Protein AF-A0A0S3PT78-F1 (afdb_monomer)

Nearest PDB structures (foldseek):
  7kvb-assembly1_A  TM=8.340E-01  e=1.133E+00  Murray Valley encephalitis virus
  7lcg-assembly1_A  TM=7.588E-01  e=1.946E+00  Usutu virus
  6zqv-assembly1_A  TM=8.270E-01  e=2.474E+00  Spondweni virus
  8jn1-assembly1_A  TM=7.987E-01  e=3.548E+00  dengue v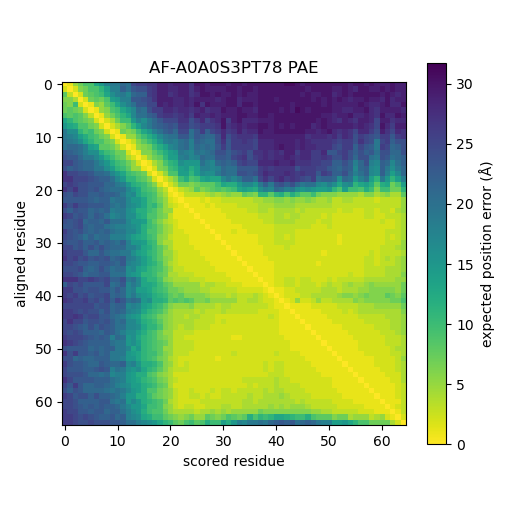irus type 3
  8jn4-assembly1_C  TM=7.932E-01  e=5.088E+00  dengue virus type 3

Mean predicted aligned error: 12.03 Å

Secondary structure (DSSP, 8-state):
----------------------HHHHHHHHHHHHHHHHT---HHHHHHHHHHHHHHHHHHHHHH-

Sequence (65 aa):
MISDDNDKGNVVRFPTPAGKMTAEECRQKARDLMLQADGTESVLEKARLLREAASWLEKAKALEG

Organism: NCBI:txid1333996

Foldseek 3Di:
DDDDPPPPPPPPPPPPPPDPCALVNLQVQLVVLQVVLVVDPDPVSSVVSNVSSVVSNVVSVVRVD

Structure (mmCIF, N/CA/C/O backbone):
data_AF-A0A0S3PT78-F1
#
_entry.id   AF-A0A0S3PT78-F1
#
loop_
_atom_site.group_PDB
_atom_site.id
_atom_site.type_symbol
_atom_site.label_atom_id
_atom_site.label_alt_id
_atom_site.label_comp_id
_atom_site.label_asym_id
_atom_site.label_entity_id
_atom_site.label_seq_id
_atom_site.pdbx_PDB_ins_code
_atom_site.Cartn_x
_atom_site.Cartn_y
_atom_site.Cartn_z
_atom_site.occupancy
_atom_site.B_iso_or_equiv
_atom_site.auth_seq_id
_atom_site.auth_comp_id
_atom_site.auth_asym_id
_atom_site.auth_atom_id
_atom_site.pdbx_PDB_model_num
ATOM 1 N N . MET A 1 1 ? 2.840 52.874 29.511 1.00 48.03 1 MET A N 1
ATOM 2 C CA . MET A 1 1 ? 2.349 51.998 28.428 1.00 48.03 1 MET A CA 1
ATOM 3 C C . MET A 1 1 ? 2.416 50.572 28.935 1.00 48.03 1 MET A C 1
ATOM 5 O O . MET A 1 1 ? 3.379 50.229 29.605 1.00 48.03 1 MET A O 1
ATOM 9 N N . ILE A 1 2 ? 1.326 49.843 28.733 1.00 45.78 2 ILE A N 1
ATOM 10 C CA . ILE A 1 2 ? 1.016 48.516 29.271 1.00 45.78 2 ILE A CA 1
ATOM 11 C C . ILE A 1 2 ? 1.560 47.429 28.329 1.00 45.78 2 ILE A C 1
ATOM 13 O O . ILE A 1 2 ? 1.492 47.609 27.118 1.00 45.78 2 ILE A O 1
ATOM 17 N N . SER A 1 3 ? 2.045 46.350 28.952 1.00 46.41 3 SER A N 1
ATOM 18 C CA . SER A 1 3 ? 2.216 44.957 28.500 1.00 46.41 3 SER A CA 1
ATOM 19 C C . SER A 1 3 ? 3.008 44.632 27.230 1.00 46.41 3 SER A C 1
ATOM 21 O O . SER A 1 3 ? 2.568 44.900 26.121 1.00 46.41 3 SER A O 1
ATOM 23 N N . ASP A 1 4 ? 4.079 43.854 27.413 1.00 47.97 4 ASP A N 1
ATOM 24 C CA . ASP A 1 4 ? 4.347 42.705 26.542 1.00 47.97 4 ASP A CA 1
ATOM 25 C C . ASP A 1 4 ? 4.521 41.470 27.437 1.00 47.97 4 ASP A C 1
ATOM 27 O O . ASP A 1 4 ? 5.567 41.224 28.039 1.00 47.97 4 ASP A O 1
ATOM 31 N N . ASP A 1 5 ? 3.400 40.775 27.602 1.00 54.25 5 ASP A N 1
ATOM 32 C CA . ASP A 1 5 ? 3.259 39.450 28.189 1.00 54.25 5 ASP A CA 1
ATOM 33 C C . ASP A 1 5 ? 4.013 38.450 27.299 1.00 54.25 5 ASP A C 1
ATOM 35 O O . ASP A 1 5 ? 3.456 37.850 26.381 1.00 54.25 5 ASP A O 1
ATOM 39 N N . ASN A 1 6 ? 5.309 38.260 27.545 1.00 51.19 6 ASN A N 1
ATOM 40 C CA . ASN A 1 6 ? 6.010 37.083 27.045 1.00 51.19 6 ASN A CA 1
ATOM 41 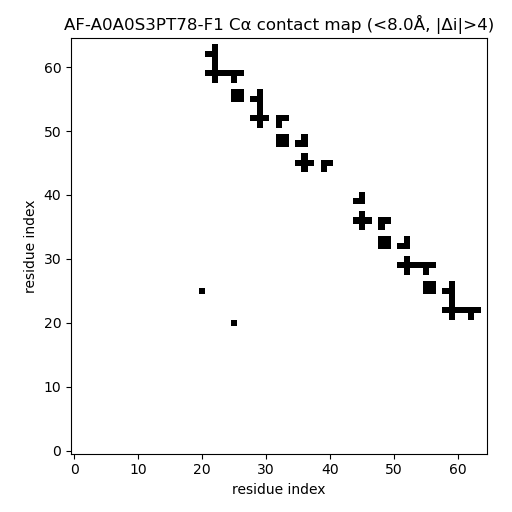C C . ASN A 1 6 ? 5.739 35.925 28.014 1.00 51.19 6 ASN A C 1
ATOM 43 O O . ASN A 1 6 ? 6.599 35.518 28.800 1.00 51.19 6 ASN A O 1
ATOM 47 N N . ASP A 1 7 ? 4.501 35.423 27.954 1.00 46.31 7 ASP A N 1
ATOM 48 C CA . ASP A 1 7 ? 4.093 34.128 28.486 1.00 46.31 7 ASP A CA 1
ATOM 49 C C . ASP A 1 7 ? 4.950 33.057 27.799 1.00 46.31 7 ASP A C 1
ATOM 51 O O . ASP A 1 7 ? 4.614 32.477 26.766 1.00 46.31 7 ASP A O 1
ATOM 55 N N . LYS A 1 8 ? 6.131 32.802 28.367 1.00 51.34 8 LYS A N 1
ATOM 56 C CA . LYS A 1 8 ? 6.848 31.550 28.154 1.00 51.34 8 LYS A CA 1
ATOM 57 C C . LYS A 1 8 ? 6.106 30.479 28.937 1.00 51.34 8 LYS A C 1
ATOM 59 O O . LYS A 1 8 ? 6.631 29.933 29.909 1.00 51.34 8 LYS A O 1
ATOM 64 N N . GLY A 1 9 ? 4.889 30.179 28.491 1.00 48.19 9 GLY A N 1
ATOM 65 C CA . GLY A 1 9 ? 4.213 28.936 28.774 1.00 48.19 9 GLY A CA 1
ATOM 66 C C . GLY A 1 9 ? 5.143 27.818 28.333 1.00 48.19 9 GLY A C 1
ATOM 67 O O . GLY A 1 9 ? 5.201 27.444 27.162 1.00 48.19 9 GLY A O 1
ATOM 68 N N . ASN A 1 10 ? 5.938 27.315 29.274 1.00 51.72 10 ASN A N 1
ATOM 69 C CA . ASN A 1 10 ? 6.650 26.060 29.155 1.00 51.72 10 ASN A CA 1
ATOM 70 C C . ASN A 1 10 ? 5.572 24.979 29.104 1.00 51.72 10 ASN A C 1
ATOM 72 O O . ASN A 1 10 ? 5.234 24.366 30.116 1.00 51.72 10 ASN A O 1
ATOM 76 N N . VAL A 1 11 ? 4.957 24.820 27.930 1.00 54.53 11 VAL A N 1
ATOM 77 C CA . VAL A 1 11 ? 4.049 23.723 27.650 1.00 54.53 11 VAL A CA 1
ATOM 78 C C . VAL A 1 11 ? 4.922 22.491 27.751 1.00 54.53 11 VAL A C 1
ATOM 80 O O . VAL A 1 11 ? 5.668 22.160 26.828 1.00 54.53 11 VAL A O 1
ATOM 83 N N . VAL A 1 12 ? 4.868 21.845 28.912 1.00 51.66 12 VAL A N 1
ATOM 84 C CA . VAL A 1 12 ? 5.355 20.491 29.114 1.00 51.66 12 VAL A CA 1
ATOM 85 C C . VAL A 1 12 ? 4.571 19.650 28.113 1.00 51.66 12 VAL A C 1
ATOM 87 O O . VAL A 1 12 ? 3.457 19.208 28.381 1.00 51.66 12 VAL A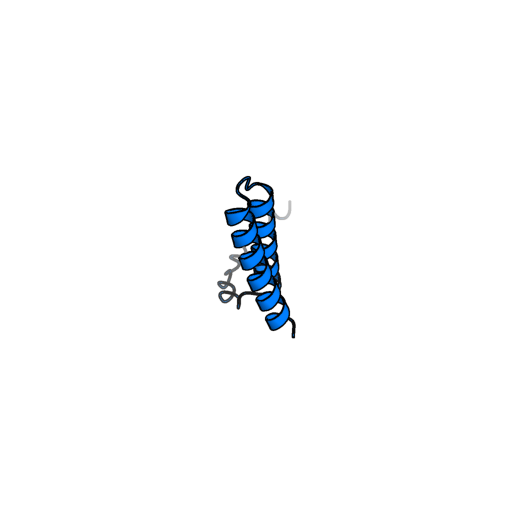 O 1
ATOM 90 N N . ARG A 1 13 ? 5.104 19.521 26.892 1.00 50.66 13 ARG A N 1
ATOM 91 C CA . ARG A 1 13 ? 4.624 18.573 25.896 1.00 50.66 13 ARG A CA 1
ATOM 92 C C . ARG A 1 13 ? 4.894 17.213 26.509 1.00 50.66 13 ARG A C 1
ATOM 94 O O . ARG A 1 13 ? 5.991 16.676 26.385 1.00 50.66 13 ARG A O 1
ATOM 101 N N . PHE A 1 14 ? 3.903 16.691 27.224 1.00 53.84 14 PHE A N 1
ATOM 102 C CA . PHE A 1 14 ? 3.842 15.275 27.534 1.00 53.84 14 PHE A CA 1
ATOM 103 C C . PHE A 1 14 ? 4.104 14.540 26.216 1.00 53.84 14 PHE A C 1
ATOM 105 O O . PHE A 1 14 ? 3.443 14.877 25.225 1.00 53.84 14 PHE A O 1
ATOM 112 N N . PRO A 1 15 ? 5.084 13.618 26.144 1.00 50.19 15 PRO A N 1
ATOM 113 C CA . PRO A 1 15 ? 5.261 12.822 24.946 1.00 50.19 15 PRO A CA 1
ATOM 114 C C . PRO A 1 15 ? 3.925 12.129 24.720 1.00 50.19 15 PRO A C 1
ATOM 116 O O . PRO A 1 15 ? 3.478 11.351 25.565 1.00 50.19 15 PRO A O 1
ATOM 119 N N . THR A 1 16 ? 3.235 12.504 23.641 1.00 57.22 16 THR A N 1
ATOM 120 C CA . THR A 1 16 ? 1.993 11.858 23.235 1.00 57.22 16 THR A CA 1
ATOM 121 C C . THR A 1 16 ? 2.290 10.365 23.265 1.00 57.22 16 THR A C 1
ATOM 123 O O . THR A 1 16 ? 3.298 9.971 22.666 1.00 57.22 16 THR A O 1
ATOM 126 N N . PRO A 1 17 ? 1.540 9.559 24.043 1.00 52.81 17 PRO A N 1
ATOM 127 C CA . PRO A 1 17 ? 1.852 8.146 24.205 1.00 52.81 17 PRO A CA 1
ATOM 128 C C . PRO A 1 17 ? 2.004 7.593 22.803 1.00 52.81 17 PRO A C 1
ATOM 130 O O . PRO A 1 17 ? 1.093 7.824 22.012 1.00 52.81 17 PRO A O 1
ATOM 133 N N . ALA A 1 18 ? 3.171 7.007 22.499 1.00 53.66 18 ALA A N 1
ATOM 134 C CA . ALA A 1 18 ? 3.531 6.507 21.176 1.00 53.66 18 ALA A CA 1
ATOM 135 C C . ALA A 1 18 ? 2.299 5.816 20.593 1.00 53.66 18 ALA A C 1
ATOM 137 O O . ALA A 1 18 ? 1.893 4.752 21.070 1.00 53.66 18 ALA A O 1
ATOM 138 N N . GLY A 1 19 ? 1.609 6.556 19.720 1.00 51.28 19 GLY A N 1
ATOM 139 C CA . GLY A 1 19 ? 0.199 6.322 19.463 1.00 51.28 19 GLY A CA 1
ATOM 140 C C . GLY A 1 19 ? 0.087 4.936 18.887 1.00 51.28 19 GLY A C 1
ATOM 141 O O . GLY A 1 19 ? 0.861 4.586 17.998 1.00 51.28 19 GLY A O 1
ATOM 142 N N . LYS A 1 20 ? -0.823 4.120 19.425 1.00 60.12 20 LYS A N 1
ATOM 143 C CA . LYS A 1 20 ? -1.215 2.876 18.765 1.00 60.12 20 LYS A CA 1
ATOM 144 C C . LYS A 1 20 ? -1.381 3.205 17.290 1.00 60.12 20 LYS A C 1
ATOM 146 O O . LYS A 1 20 ? -2.191 4.076 16.984 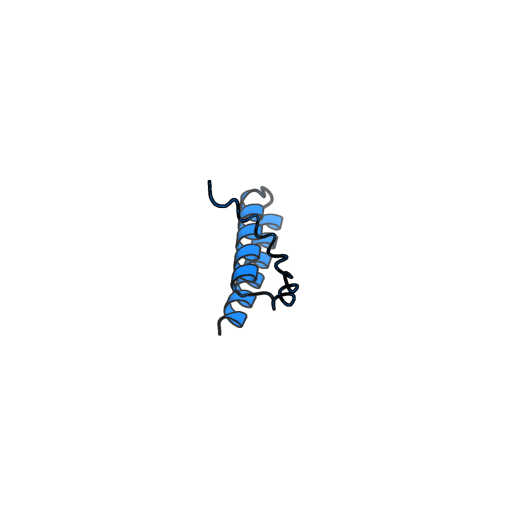1.00 60.12 20 LYS A O 1
ATOM 151 N N . MET A 1 21 ? -0.563 2.573 16.449 1.00 67.06 21 MET A N 1
ATOM 152 C CA . MET A 1 21 ? -0.501 2.862 15.023 1.00 67.06 21 MET A CA 1
ATOM 153 C C . MET A 1 21 ? -1.926 2.972 14.491 1.00 67.06 21 MET A C 1
ATOM 155 O O . MET A 1 21 ? -2.689 2.010 14.570 1.00 67.06 21 MET A O 1
ATOM 159 N N . THR A 1 22 ? -2.312 4.180 14.094 1.00 82.50 22 THR A N 1
ATOM 160 C CA . THR A 1 22 ? -3.719 4.489 13.828 1.00 82.50 22 THR A CA 1
ATOM 161 C C . THR A 1 22 ? -4.119 3.979 12.448 1.00 82.50 22 THR A C 1
ATOM 163 O O . THR A 1 22 ? -3.273 3.764 11.573 1.00 82.50 22 THR A O 1
ATOM 166 N N . ALA A 1 23 ? -5.423 3.807 12.214 1.00 84.19 23 ALA A N 1
ATOM 167 C CA . ALA A 1 23 ? -5.924 3.513 10.874 1.00 84.19 23 ALA A CA 1
ATOM 168 C C . ALA A 1 23 ? -5.441 4.555 9.847 1.00 84.19 23 ALA A C 1
ATOM 170 O O . ALA A 1 23 ? -5.099 4.207 8.719 1.00 84.19 23 ALA A O 1
ATOM 171 N N . GLU A 1 24 ? -5.327 5.818 10.267 1.00 85.06 24 GLU A N 1
ATOM 172 C CA . GLU A 1 24 ? -4.769 6.913 9.474 1.00 85.06 24 GLU A CA 1
ATOM 173 C C . GLU A 1 24 ? -3.317 6.654 9.053 1.00 85.06 24 GLU A C 1
ATOM 175 O O . GLU A 1 24 ? -2.994 6.751 7.871 1.00 85.06 24 GLU A O 1
ATOM 180 N N . GLU A 1 25 ? -2.447 6.254 9.981 1.00 87.75 25 GLU A N 1
ATOM 181 C CA . GLU A 1 25 ? -1.044 5.944 9.680 1.00 87.75 25 GLU A CA 1
ATOM 182 C C . GLU A 1 25 ? -0.897 4.721 8.770 1.00 87.75 25 GLU A C 1
ATOM 184 O O . GLU A 1 25 ? -0.049 4.704 7.875 1.00 87.75 25 GLU A O 1
ATOM 189 N N . CYS A 1 26 ? -1.744 3.707 8.958 1.00 89.19 26 CYS A N 1
ATOM 190 C CA . CYS A 1 26 ? -1.810 2.556 8.062 1.00 89.19 26 CYS A CA 1
ATOM 191 C C . CYS A 1 26 ? -2.224 2.980 6.641 1.00 89.19 26 CYS A C 1
ATOM 193 O O . CYS A 1 26 ? -1.580 2.583 5.668 1.00 89.19 26 CYS A O 1
ATOM 195 N N . ARG A 1 27 ? -3.239 3.847 6.501 1.00 88.56 27 ARG A N 1
ATOM 196 C CA . ARG A 1 27 ? -3.631 4.417 5.200 1.00 88.56 27 ARG A CA 1
ATOM 197 C C . ARG A 1 27 ? -2.521 5.268 4.593 1.00 88.56 27 ARG A C 1
ATOM 199 O O . ARG A 1 27 ? -2.302 5.191 3.386 1.00 88.56 27 ARG A O 1
ATOM 206 N N . GLN A 1 28 ? -1.818 6.054 5.403 1.00 91.38 28 GLN A N 1
ATOM 207 C CA . GLN A 1 28 ? -0.724 6.895 4.932 1.00 91.38 28 GLN A CA 1
ATOM 208 C C . GLN A 1 28 ? 0.431 6.047 4.386 1.00 91.38 28 GLN A C 1
ATOM 210 O O . GLN A 1 28 ? 0.904 6.317 3.285 1.00 91.38 28 GLN A O 1
ATOM 215 N N . LYS A 1 29 ? 0.821 4.971 5.085 1.00 91.62 29 LYS A N 1
ATOM 216 C CA . LYS A 1 29 ? 1.829 4.017 4.586 1.00 91.62 29 LYS A CA 1
ATOM 217 C C . LYS A 1 29 ? 1.389 3.316 3.306 1.00 91.62 29 LYS A C 1
ATOM 219 O O . LYS A 1 29 ? 2.191 3.171 2.391 1.00 91.62 29 LYS A O 1
ATOM 224 N N . ALA A 1 30 ? 0.122 2.915 3.214 1.00 93.00 30 ALA A N 1
ATOM 225 C CA . ALA A 1 30 ? -0.404 2.323 1.989 1.00 93.00 30 ALA A CA 1
ATOM 226 C C . ALA A 1 30 ? -0.320 3.287 0.796 1.00 93.00 30 ALA A C 1
ATOM 228 O O . ALA A 1 30 ? 0.095 2.883 -0.287 1.00 93.00 30 ALA A O 1
ATOM 229 N N . ARG A 1 31 ? -0.674 4.565 0.991 1.00 93.44 31 ARG A N 1
ATOM 230 C CA . ARG A 1 31 ? -0.571 5.589 -0.061 1.00 93.44 31 ARG A CA 1
ATOM 231 C C . ARG A 1 31 ? 0.870 5.830 -0.490 1.00 93.44 31 ARG A C 1
ATOM 233 O O . ARG A 1 31 ? 1.118 5.935 -1.684 1.00 93.44 31 ARG A O 1
ATOM 240 N N . ASP A 1 32 ? 1.796 5.893 0.462 1.00 94.31 32 ASP A N 1
ATOM 241 C CA . ASP A 1 32 ? 3.220 6.079 0.173 1.00 94.31 32 ASP A CA 1
ATOM 242 C C . ASP A 1 32 ? 3.767 4.930 -0.689 1.00 94.31 32 ASP A C 1
ATOM 244 O O . ASP A 1 32 ? 4.368 5.160 -1.735 1.00 94.31 32 ASP A O 1
ATOM 248 N N . LEU A 1 33 ? 3.426 3.687 -0.337 1.00 94.38 33 LEU A N 1
ATOM 249 C CA . LEU A 1 33 ? 3.778 2.502 -1.122 1.00 94.38 33 LEU A CA 1
ATOM 250 C C . LEU A 1 33 ? 3.131 2.491 -2.512 1.00 94.38 33 LEU A C 1
ATOM 252 O O . LEU A 1 33 ? 3.768 2.064 -3.470 1.00 94.38 33 LEU A O 1
ATOM 256 N N . MET A 1 34 ? 1.893 2.973 -2.655 1.00 92.44 34 MET A N 1
ATOM 257 C CA . MET A 1 34 ? 1.251 3.126 -3.968 1.00 92.44 34 MET A CA 1
ATOM 258 C C . MET A 1 34 ? 1.951 4.181 -4.831 1.00 92.44 34 MET A C 1
ATOM 260 O O . MET A 1 34 ? 2.114 3.964 -6.028 1.00 92.44 34 MET A O 1
ATOM 264 N N . LEU A 1 35 ? 2.399 5.287 -4.232 1.00 95.50 35 LEU A N 1
ATOM 265 C CA . LEU A 1 35 ? 3.188 6.320 -4.909 1.00 95.50 35 LEU A CA 1
ATOM 266 C C . LEU A 1 35 ? 4.549 5.781 -5.362 1.00 95.50 35 LEU A C 1
ATOM 268 O O . LEU A 1 35 ? 4.946 5.991 -6.506 1.00 95.50 35 LEU A O 1
ATOM 272 N N . GLN A 1 36 ? 5.234 5.028 -4.498 1.00 93.38 36 GLN A N 1
ATOM 273 C CA . GLN A 1 36 ? 6.476 4.344 -4.861 1.00 93.38 36 GLN A CA 1
ATOM 274 C C . GLN A 1 36 ? 6.246 3.333 -5.990 1.00 93.38 36 GLN A C 1
ATOM 276 O O . GLN A 1 36 ? 7.031 3.263 -6.935 1.00 93.38 36 GLN A O 1
ATOM 281 N N . ALA A 1 37 ? 5.145 2.580 -5.933 1.00 93.75 37 ALA A N 1
ATOM 282 C CA . ALA A 1 37 ? 4.770 1.632 -6.974 1.00 93.75 37 ALA A CA 1
ATOM 283 C C . ALA A 1 37 ? 4.487 2.329 -8.314 1.00 93.75 37 ALA A C 1
ATOM 285 O O . ALA A 1 37 ? 4.764 1.764 -9.370 1.00 93.75 37 ALA A O 1
ATOM 286 N N . ASP A 1 38 ? 3.939 3.543 -8.289 1.00 92.06 38 ASP A N 1
ATOM 287 C CA . ASP A 1 38 ? 3.686 4.325 -9.495 1.00 92.06 38 ASP A CA 1
ATOM 288 C C . ASP A 1 38 ? 4.982 4.767 -10.181 1.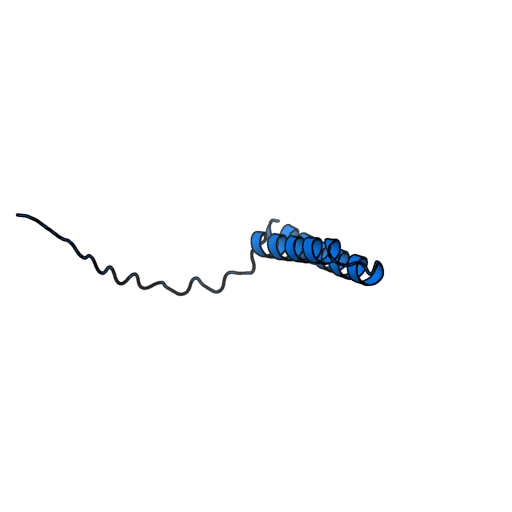00 92.06 38 ASP A C 1
ATOM 290 O O . ASP A 1 38 ? 5.127 4.572 -11.386 1.00 92.06 38 ASP A O 1
ATOM 294 N N . GLY A 1 39 ? 5.960 5.230 -9.395 1.00 92.38 39 GLY A N 1
ATOM 295 C CA . GLY A 1 39 ? 7.301 5.582 -9.873 1.00 92.38 39 GLY A CA 1
ATOM 296 C C . GLY A 1 39 ? 8.212 4.390 -10.194 1.00 92.38 39 GLY A C 1
ATOM 297 O O . GLY A 1 39 ? 9.342 4.590 -10.633 1.00 92.38 39 GLY A O 1
ATOM 298 N N . THR A 1 40 ? 7.756 3.153 -9.974 1.00 94.12 40 THR A N 1
ATOM 299 C CA . THR A 1 40 ? 8.544 1.941 -10.223 1.00 94.12 40 THR A CA 1
ATOM 300 C C . THR A 1 40 ? 8.274 1.390 -11.623 1.00 94.12 40 THR A C 1
ATOM 302 O O . THR A 1 40 ? 7.170 0.938 -11.926 1.00 94.12 40 THR A O 1
ATOM 305 N N . GLU A 1 41 ? 9.309 1.349 -12.463 1.00 91.38 41 GLU A N 1
ATOM 306 C CA . GLU A 1 41 ? 9.226 0.819 -13.835 1.00 91.38 41 GLU A CA 1
ATOM 307 C C . GLU A 1 41 ? 9.120 -0.716 -13.875 1.00 91.38 41 GLU A C 1
ATOM 309 O O . GLU A 1 41 ? 8.505 -1.296 -14.771 1.00 91.38 41 GLU A O 1
ATOM 314 N N . SER A 1 42 ? 9.697 -1.401 -12.882 1.00 94.69 42 SER A N 1
ATOM 315 C CA . SER A 1 42 ? 9.651 -2.861 -12.792 1.00 94.69 42 SER A CA 1
ATOM 316 C C . SER A 1 42 ? 8.271 -3.344 -12.345 1.00 94.69 42 SER A C 1
ATOM 318 O O . SER A 1 42 ? 7.858 -3.142 -11.204 1.00 94.69 42 SER A O 1
ATOM 320 N N . VAL A 1 43 ? 7.576 -4.065 -13.228 1.00 92.56 43 VAL A N 1
ATOM 321 C CA . VAL A 1 43 ? 6.233 -4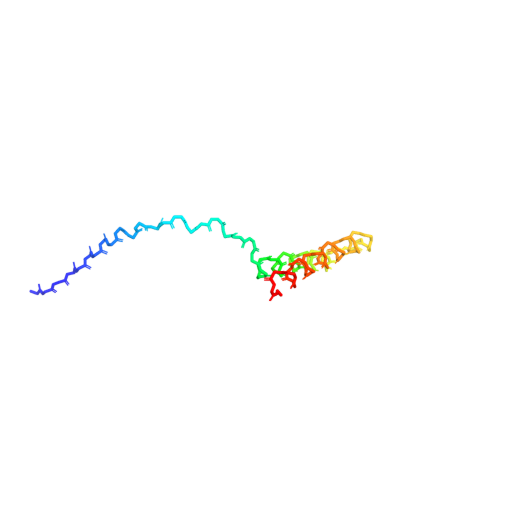.617 -12.967 1.00 92.56 43 VAL A CA 1
ATOM 322 C C . VAL A 1 43 ? 6.214 -5.534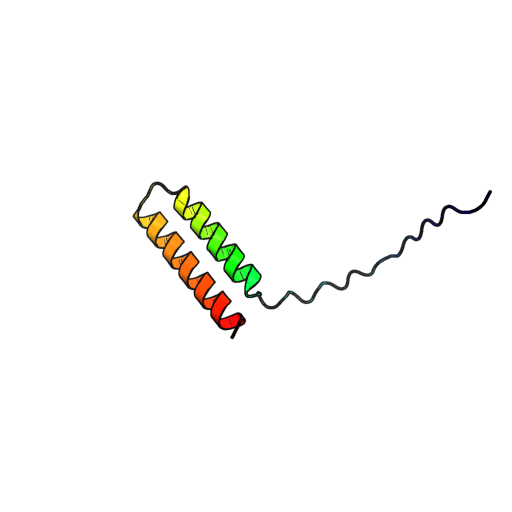 -11.738 1.00 92.56 43 VAL A C 1
ATOM 324 O O . VAL A 1 43 ? 5.246 -5.527 -10.977 1.00 92.56 43 VAL A O 1
ATOM 327 N N . LEU A 1 44 ? 7.283 -6.304 -11.513 1.00 94.38 44 LEU A N 1
ATOM 328 C CA . LEU A 1 44 ? 7.389 -7.201 -10.358 1.00 94.38 44 LEU A CA 1
ATOM 329 C C . LEU A 1 44 ? 7.495 -6.426 -9.041 1.00 94.38 44 LEU A C 1
ATOM 331 O O . LEU A 1 44 ? 6.788 -6.749 -8.085 1.00 94.38 44 LEU A O 1
ATOM 335 N N . GLU A 1 45 ? 8.324 -5.384 -9.006 1.00 92.00 45 GLU A N 1
ATOM 336 C CA . GLU A 1 45 ? 8.480 -4.527 -7.826 1.00 92.00 45 GLU A CA 1
ATOM 337 C C . GLU A 1 45 ? 7.220 -3.685 -7.592 1.00 92.00 45 GLU A C 1
ATOM 339 O O . GLU A 1 45 ? 6.726 -3.622 -6.469 1.00 92.00 45 GLU A O 1
ATOM 344 N N . LYS A 1 46 ? 6.593 -3.163 -8.655 1.00 94.06 46 LYS A N 1
ATOM 345 C CA . LYS A 1 46 ? 5.283 -2.498 -8.584 1.00 94.06 46 LYS A CA 1
ATOM 346 C C . LYS A 1 46 ? 4.223 -3.413 -7.966 1.00 94.06 46 LYS A C 1
ATOM 348 O O . LYS A 1 46 ? 3.524 -3.017 -7.037 1.00 94.06 46 LYS A O 1
ATOM 353 N N . ALA A 1 47 ? 4.135 -4.667 -8.412 1.00 94.31 47 ALA A N 1
ATOM 354 C CA . ALA A 1 47 ? 3.199 -5.644 -7.855 1.00 94.31 47 ALA A CA 1
ATOM 355 C C . ALA A 1 47 ? 3.514 -6.026 -6.397 1.00 94.31 47 ALA A C 1
ATOM 357 O O . ALA A 1 47 ? 2.606 -6.396 -5.648 1.00 94.31 47 ALA A O 1
ATOM 358 N N . ARG A 1 48 ? 4.785 -5.975 -5.984 1.00 95.69 48 ARG A N 1
ATOM 359 C CA . ARG A 1 48 ? 5.197 -6.189 -4.591 1.00 95.69 48 ARG A CA 1
ATOM 360 C C . ARG A 1 48 ? 4.773 -5.016 -3.707 1.00 95.69 48 ARG A C 1
ATOM 362 O O . ARG A 1 48 ? 4.124 -5.244 -2.690 1.00 95.69 48 ARG A O 1
ATOM 369 N N . LEU A 1 49 ? 5.063 -3.788 -4.131 1.00 94.12 49 LEU A N 1
ATOM 370 C CA . LEU A 1 49 ? 4.704 -2.556 -3.424 1.00 94.12 49 LEU A CA 1
ATOM 371 C C . LEU A 1 49 ? 3.184 -2.404 -3.288 1.00 94.12 49 LEU A C 1
ATOM 373 O O . LEU A 1 49 ? 2.688 -2.108 -2.205 1.00 94.12 49 LEU A O 1
ATOM 377 N N . LEU A 1 50 ? 2.421 -2.704 -4.345 1.00 94.06 50 LEU A N 1
ATOM 378 C CA . LEU A 1 50 ? 0.953 -2.686 -4.297 1.00 94.06 50 LEU A CA 1
ATOM 379 C C . LEU A 1 50 ? 0.375 -3.758 -3.361 1.00 94.06 50 LEU A C 1
ATOM 381 O O . LEU A 1 50 ? -0.605 -3.495 -2.666 1.00 94.06 50 LEU A O 1
ATOM 385 N N . ARG A 1 51 ? 0.979 -4.953 -3.303 1.00 95.75 51 ARG A N 1
ATOM 386 C CA . ARG A 1 51 ? 0.582 -5.989 -2.333 1.00 95.75 51 ARG A CA 1
ATOM 387 C C . ARG A 1 51 ? 0.856 -5.557 -0.898 1.00 95.75 51 ARG A C 1
ATOM 389 O O . ARG A 1 51 ? 0.022 -5.776 -0.022 1.00 95.75 51 ARG A O 1
ATOM 396 N N . GLU A 1 52 ? 1.995 -4.919 -0.660 1.00 94.75 52 GLU A N 1
ATOM 397 C CA . GLU A 1 52 ? 2.324 -4.388 0.660 1.00 94.75 52 GLU A CA 1
ATOM 398 C C . GLU A 1 52 ? 1.377 -3.245 1.055 1.00 94.75 52 GLU A C 1
ATOM 400 O O . GLU A 1 52 ? 0.856 -3.236 2.171 1.00 94.75 52 GLU A O 1
ATOM 405 N N . ALA A 1 53 ? 1.054 -2.347 0.119 1.00 94.00 53 ALA A N 1
ATOM 406 C CA . ALA A 1 53 ? 0.061 -1.296 0.317 1.00 94.00 53 ALA A CA 1
ATOM 407 C C . ALA A 1 53 ? -1.321 -1.864 0.677 1.00 94.00 53 ALA A C 1
ATOM 409 O O . ALA A 1 53 ? -1.962 -1.375 1.607 1.00 94.00 53 ALA A O 1
ATOM 410 N N . ALA A 1 54 ? -1.763 -2.926 -0.008 1.00 94.06 54 ALA A N 1
ATOM 411 C CA . ALA A 1 54 ? -3.015 -3.609 0.310 1.00 94.06 54 ALA A CA 1
ATOM 412 C C . ALA A 1 54 ? -3.019 -4.156 1.749 1.00 94.06 54 ALA A C 1
ATOM 414 O O . ALA A 1 54 ? -3.973 -3.908 2.484 1.00 94.06 54 ALA A O 1
ATOM 415 N N . SER A 1 55 ? -1.926 -4.786 2.197 1.00 94.50 55 SER A N 1
ATOM 416 C CA . SER A 1 55 ? -1.805 -5.281 3.578 1.00 94.50 55 SER A CA 1
ATOM 417 C C . SER A 1 55 ? -1.927 -4.156 4.614 1.00 94.50 55 SER A C 1
ATOM 419 O O . SER A 1 55 ? -2.546 -4.330 5.665 1.00 94.50 55 SER A O 1
ATOM 421 N N . TRP A 1 56 ? -1.380 -2.973 4.322 1.00 92.56 56 TRP A N 1
ATOM 422 C CA . TRP A 1 56 ? -1.539 -1.806 5.191 1.00 92.56 56 TRP A CA 1
ATOM 423 C C . TRP A 1 56 ?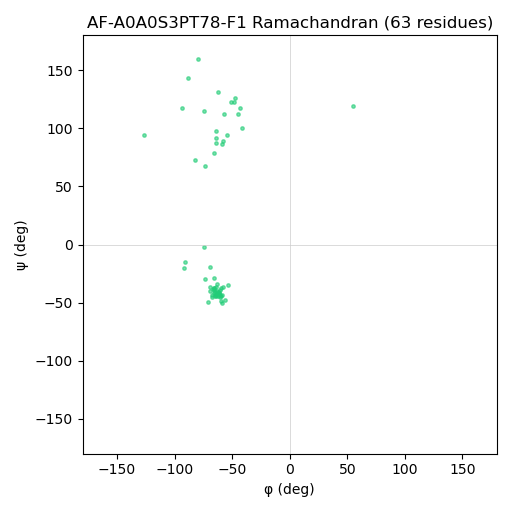 -2.973 -1.267 5.208 1.00 92.56 56 TRP A C 1
ATOM 425 O O . TRP A 1 56 ? -3.447 -0.881 6.274 1.00 92.56 56 TRP A O 1
ATOM 435 N N . LEU A 1 57 ? -3.696 -1.290 4.085 1.00 91.94 57 LEU A N 1
ATOM 436 C CA . LEU A 1 57 ? -5.119 -0.923 4.054 1.00 91.94 57 LEU A CA 1
ATOM 437 C C . LEU A 1 57 ? -5.990 -1.912 4.833 1.00 91.94 57 LEU A C 1
ATOM 439 O O . LEU A 1 57 ? -6.913 -1.491 5.527 1.00 91.94 57 LEU A O 1
ATOM 443 N N . GLU A 1 58 ? -5.688 -3.207 4.769 1.00 93.31 58 GLU A N 1
ATOM 444 C CA . GLU A 1 58 ? -6.389 -4.218 5.566 1.00 93.31 58 GLU A CA 1
ATOM 445 C C . GLU A 1 58 ? -6.155 -4.010 7.064 1.00 93.31 58 GLU A C 1
ATOM 447 O O . GLU A 1 58 ? -7.108 -4.028 7.843 1.00 93.31 58 GLU A O 1
ATOM 452 N N . LYS A 1 59 ? -4.910 -3.718 7.467 1.00 88.31 59 LYS A N 1
ATOM 453 C CA . LYS A 1 59 ? -4.5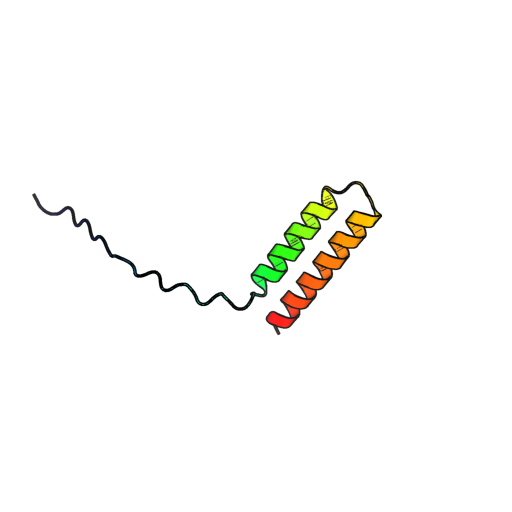89 -3.335 8.850 1.00 88.31 59 LYS A CA 1
ATOM 454 C C . LYS A 1 59 ? -5.312 -2.057 9.266 1.00 88.31 59 LYS A C 1
ATOM 456 O O . LYS A 1 59 ? -5.819 -2.003 10.379 1.00 88.31 59 LYS A O 1
ATOM 461 N N . ALA A 1 60 ? -5.393 -1.054 8.387 1.00 88.88 60 ALA A N 1
ATOM 462 C CA . ALA A 1 60 ? -6.155 0.163 8.654 1.00 88.88 60 ALA A CA 1
ATOM 463 C C . ALA A 1 60 ? -7.628 -0.160 8.917 1.00 88.88 60 ALA A C 1
ATOM 465 O O . ALA A 1 60 ? -8.160 0.231 9.946 1.00 88.88 60 ALA A O 1
ATOM 466 N N . LYS A 1 61 ? -8.252 -0.943 8.032 1.00 88.38 61 LYS A N 1
ATOM 467 C CA . LYS A 1 61 ? -9.654 -1.352 8.154 1.00 88.38 61 LYS A CA 1
ATOM 468 C C . LYS A 1 61 ? -9.915 -2.144 9.438 1.00 88.38 61 LYS A C 1
ATOM 470 O O . LYS A 1 61 ? -10.940 -1.938 10.073 1.00 88.38 61 LYS A O 1
ATOM 475 N N . ALA A 1 62 ? -8.985 -3.011 9.836 1.00 88.62 62 ALA A N 1
ATOM 476 C CA . ALA A 1 62 ? -9.065 -3.766 11.086 1.00 88.62 62 ALA A CA 1
ATOM 477 C C . ALA A 1 62 ? -8.902 -2.898 12.348 1.00 88.62 62 ALA A C 1
ATOM 479 O O . ALA A 1 62 ? -9.270 -3.338 13.428 1.00 88.62 62 ALA A O 1
ATOM 480 N N . LEU A 1 63 ? -8.335 -1.694 12.224 1.00 84.06 63 LEU A N 1
ATOM 481 C CA . LEU A 1 63 ? -8.223 -0.716 13.311 1.00 84.06 63 LEU A CA 1
ATOM 482 C C . LEU A 1 63 ? -9.425 0.242 13.372 1.00 84.06 63 LEU A C 1
ATOM 484 O O . LEU A 1 63 ? -9.572 0.950 14.365 1.00 84.06 63 LEU A O 1
ATOM 488 N N . GLU A 1 64 ? -10.243 0.300 12.315 1.00 74.88 64 GLU A N 1
ATOM 489 C CA . GLU A 1 64 ? -11.481 1.096 12.259 1.00 74.88 64 GLU A CA 1
ATOM 490 C C . GLU A 1 64 ? -12.729 0.318 12.693 1.00 74.88 64 GLU A C 1
ATOM 492 O O . GLU A 1 64 ? -13.739 0.946 13.012 1.00 74.88 64 GLU A O 1
ATOM 497 N N . GLY A 1 65 ? -12.673 -1.017 12.659 1.00 52.59 65 GLY A N 1
ATOM 498 C CA . GLY A 1 65 ? -13.740 -1.917 13.116 1.00 52.59 65 GLY A CA 1
ATOM 499 C C . GLY A 1 65 ? -13.592 -2.305 14.578 1.00 52.59 65 GLY A C 1
ATOM 500 O O . GLY A 1 65 ? -14.648 -2.509 15.214 1.00 52.59 65 GLY A O 1
#

Radius of gyration: 20.75 Å; Cα contacts (8 Å, |Δi|>4): 45; chains: 1; bounding box: 23×59×43 Å

Solvent-accessible surface area (backbone atoms only — not comparable to full-atom values): 3831 Å² total; per-residue (Å²): 135,84,82,83,83,80,77,77,72,77,72,78,72,68,76,71,68,83,64,74,85,41,36,66,56,26,43,49,52,16,51,50,29,42,52,54,23,69,76,38,86,50,65,68,59,20,54,49,30,44,53,52,17,48,54,27,40,52,52,13,52,66,64,74,109

pLDDT: mean 78.11, std 19.09, range [45.78, 95.75]